Protein AF-Q98TM3-F1 (afdb_monomer_lite)

Radius of gyration: 17.78 Å; chains: 1; bounding box: 43×34×44 Å

Structure (mmCIF, N/CA/C/O backbone):
data_AF-Q98TM3-F1
#
_entry.id   AF-Q98TM3-F1
#
loop_
_atom_site.group_PDB
_atom_site.id
_atom_site.type_symbol
_atom_site.label_atom_id
_atom_site.label_alt_id
_atom_site.label_comp_id
_atom_site.label_asym_id
_atom_site.label_entity_id
_atom_site.label_seq_id
_atom_site.pdbx_PDB_ins_code
_atom_site.Cartn_x
_atom_site.Cartn_y
_atom_site.Cartn_z
_atom_site.occupancy
_atom_site.B_iso_or_equiv
_atom_site.auth_seq_id
_atom_site.auth_comp_id
_atom_site.auth_asym_id
_atom_site.auth_atom_id
_atom_site.pdbx_PDB_model_num
ATOM 1 N N . PRO A 1 1 ? 1.909 6.661 9.326 1.00 83.69 1 PRO A N 1
ATOM 2 C CA . PRO A 1 1 ? 2.161 5.531 8.390 1.00 83.69 1 PRO A CA 1
ATOM 3 C C . PRO A 1 1 ? 2.305 6.028 6.941 1.00 83.69 1 PRO A C 1
ATOM 5 O O . PRO A 1 1 ? 1.720 7.057 6.606 1.00 83.69 1 PRO A O 1
ATOM 8 N N . ALA A 1 2 ? 3.087 5.344 6.096 1.00 88.44 2 ALA A N 1
ATOM 9 C CA . ALA A 1 2 ? 3.141 5.655 4.662 1.00 88.44 2 ALA A CA 1
ATOM 10 C C . ALA A 1 2 ? 1.796 5.330 3.980 1.00 88.44 2 ALA A C 1
ATOM 12 O O . ALA A 1 2 ? 0.994 4.570 4.517 1.00 88.44 2 ALA A O 1
ATOM 13 N N . HIS A 1 3 ? 1.537 5.890 2.795 1.00 92.19 3 HIS A N 1
ATOM 14 C CA . HIS A 1 3 ? 0.357 5.499 2.016 1.00 92.19 3 HIS A CA 1
ATOM 15 C C . HIS A 1 3 ? 0.532 4.072 1.482 1.00 92.19 3 HIS A C 1
ATOM 17 O O . HIS A 1 3 ? 1.629 3.703 1.059 1.00 92.19 3 HIS A O 1
ATOM 23 N N . ALA A 1 4 ? -0.550 3.294 1.471 1.00 93.75 4 ALA A N 1
ATOM 24 C CA . ALA A 1 4 ? -0.560 1.920 0.983 1.00 93.75 4 ALA A CA 1
ATOM 25 C C . ALA A 1 4 ? -1.556 1.739 -0.160 1.00 93.75 4 ALA A C 1
ATOM 27 O O . ALA A 1 4 ? -2.615 2.364 -0.191 1.00 93.75 4 ALA A O 1
ATOM 28 N N . VAL A 1 5 ? -1.223 0.824 -1.069 1.00 95.06 5 VAL A N 1
ATOM 29 C CA . VAL A 1 5 ? -2.197 0.248 -1.995 1.00 95.06 5 VAL A CA 1
ATOM 30 C C . VAL A 1 5 ? -2.852 -0.930 -1.285 1.00 95.06 5 VAL A C 1
ATOM 32 O O . VAL A 1 5 ? -2.159 -1.861 -0.874 1.00 95.06 5 VAL A O 1
ATOM 35 N N . VAL A 1 6 ? -4.174 -0.892 -1.144 1.00 94.75 6 VAL A N 1
ATOM 36 C CA . VAL A 1 6 ? -4.960 -1.971 -0.537 1.00 94.75 6 VAL A CA 1
ATOM 37 C C . VAL A 1 6 ? -5.714 -2.740 -1.611 1.00 94.75 6 VAL A C 1
ATOM 39 O O . VAL A 1 6 ? -6.143 -2.187 -2.622 1.00 94.75 6 VAL A O 1
ATOM 42 N N . THR A 1 7 ? -5.858 -4.042 -1.406 1.00 95.25 7 THR A N 1
ATOM 43 C CA . THR A 1 7 ? -6.623 -4.906 -2.299 1.00 95.25 7 THR A CA 1
ATOM 44 C C . THR A 1 7 ? -7.210 -6.070 -1.520 1.00 95.25 7 THR A C 1
ATOM 46 O O . THR A 1 7 ? -6.816 -6.323 -0.381 1.00 95.25 7 THR A O 1
ATOM 49 N N . ARG A 1 8 ? -8.161 -6.776 -2.128 1.00 94.62 8 ARG A N 1
ATOM 50 C CA . ARG A 1 8 ? -8.778 -7.937 -1.498 1.00 94.62 8 ARG A CA 1
ATOM 51 C C . ARG A 1 8 ? -7.819 -9.141 -1.516 1.00 94.62 8 ARG A C 1
ATOM 53 O O . ARG A 1 8 ? -7.053 -9.277 -2.480 1.00 94.62 8 ARG A O 1
ATOM 60 N N . PRO A 1 9 ? -7.838 -10.016 -0.492 1.00 93.81 9 PRO A N 1
ATOM 61 C CA . PRO A 1 9 ? -6.892 -11.129 -0.380 1.00 93.81 9 PRO A CA 1
ATOM 62 C C . PRO A 1 9 ? -6.830 -12.022 -1.628 1.00 93.81 9 PRO A C 1
ATOM 64 O O . PRO A 1 9 ? -5.742 -12.405 -2.056 1.00 93.81 9 PRO A O 1
ATOM 67 N N . GLU A 1 10 ? -7.972 -12.282 -2.266 1.00 96.88 10 GLU A N 1
ATOM 68 C CA . GLU A 1 10 ? -8.114 -13.175 -3.419 1.00 96.88 10 GLU A CA 1
ATOM 69 C C . GLU A 1 10 ? -7.376 -12.705 -4.683 1.00 96.88 10 GLU A C 1
ATOM 71 O O . GLU A 1 10 ? -7.023 -13.520 -5.538 1.00 96.88 10 GLU A O 1
ATOM 76 N N . ILE A 1 11 ? -7.102 -11.403 -4.811 1.00 96.88 11 ILE A N 1
ATOM 77 C CA . ILE A 1 11 ? -6.372 -10.833 -5.955 1.00 96.88 11 ILE A CA 1
ATOM 78 C C . ILE A 1 11 ? -5.006 -10.257 -5.573 1.00 96.88 11 ILE A C 1
ATOM 80 O O . ILE A 1 11 ? -4.305 -9.742 -6.449 1.00 96.88 11 ILE A O 1
ATOM 84 N N . ARG A 1 12 ? -4.578 -10.391 -4.308 1.00 95.25 12 ARG A N 1
ATOM 85 C CA . ARG A 1 12 ? -3.318 -9.827 -3.793 1.00 95.25 12 ARG A CA 1
ATOM 86 C C . ARG A 1 12 ? -2.127 -10.159 -4.686 1.00 95.25 12 ARG A C 1
ATOM 88 O O . ARG A 1 12 ? -1.418 -9.256 -5.119 1.00 95.25 12 ARG A O 1
ATOM 95 N N . THR A 1 13 ? -1.927 -11.438 -5.001 1.00 96.31 13 THR A N 1
ATOM 96 C CA . THR A 1 13 ? -0.789 -11.893 -5.815 1.00 96.31 13 THR A CA 1
ATOM 97 C C . THR A 1 13 ? -0.788 -11.252 -7.201 1.00 96.31 13 THR A C 1
ATOM 99 O O . THR A 1 13 ? 0.260 -10.827 -7.679 1.00 96.31 13 THR A O 1
ATOM 102 N N . LYS A 1 14 ? -1.961 -11.117 -7.835 1.00 97.69 14 LYS A N 1
ATOM 103 C CA . LYS A 1 14 ? -2.082 -10.491 -9.160 1.00 97.69 14 LYS A CA 1
ATOM 104 C C . LYS A 1 14 ? -1.723 -9.007 -9.102 1.00 97.69 14 LYS A C 1
ATOM 106 O O . LYS A 1 14 ? -0.934 -8.544 -9.919 1.00 97.69 14 LYS A O 1
ATOM 111 N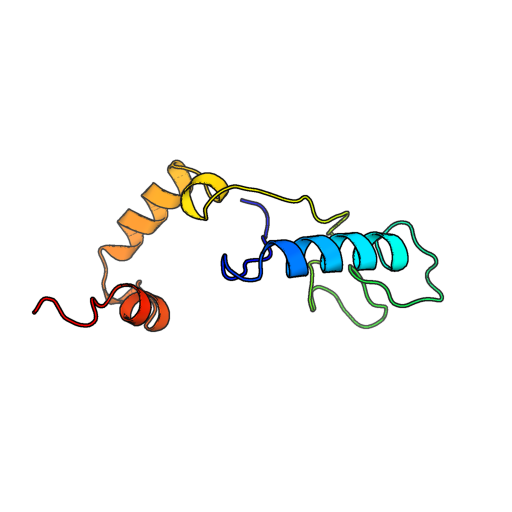 N . VAL A 1 15 ? -2.255 -8.286 -8.115 1.00 97.19 15 VAL A N 1
ATOM 112 C CA . VAL A 1 15 ? -2.002 -6.848 -7.930 1.00 97.19 15 VAL A CA 1
ATOM 113 C C . VAL A 1 15 ? -0.533 -6.578 -7.618 1.00 97.19 15 VAL A C 1
ATOM 115 O O . VAL A 1 15 ? 0.070 -5.704 -8.234 1.00 97.19 15 VAL A O 1
ATOM 118 N N . VAL A 1 16 ? 0.072 -7.349 -6.712 1.00 96.38 16 VAL A N 1
ATOM 119 C CA . VAL A 1 16 ? 1.493 -7.213 -6.361 1.00 96.38 16 VAL A CA 1
ATOM 120 C C . VAL A 1 16 ? 2.385 -7.447 -7.580 1.00 96.38 16 VAL A C 1
ATOM 122 O O . VAL A 1 16 ? 3.258 -6.626 -7.861 1.00 96.38 16 VAL A O 1
ATOM 125 N N . SER A 1 17 ? 2.164 -8.537 -8.321 1.00 97.31 17 SER A N 1
ATOM 126 C CA . SER A 1 17 ? 2.946 -8.850 -9.523 1.00 97.31 17 SER A CA 1
ATOM 127 C C . SER A 1 17 ? 2.792 -7.777 -10.598 1.00 97.31 17 SER A C 1
ATOM 129 O O . SER A 1 17 ? 3.786 -7.345 -11.180 1.00 97.31 17 SER A O 1
ATOM 131 N N . PHE A 1 18 ? 1.565 -7.295 -10.814 1.00 97.31 18 PHE A N 1
ATOM 132 C CA . PHE A 1 18 ? 1.287 -6.208 -11.746 1.00 97.31 18 PHE A CA 1
ATOM 133 C C . PHE A 1 18 ? 2.022 -4.922 -11.351 1.00 97.31 18 PHE A C 1
ATOM 135 O O . PHE A 1 18 ? 2.746 -4.358 -12.165 1.00 97.31 18 PHE A O 1
ATOM 142 N N . LEU A 1 19 ? 1.910 -4.482 -10.093 1.00 96.44 19 LEU A N 1
ATOM 143 C CA . LEU A 1 19 ? 2.561 -3.255 -9.622 1.00 96.44 19 LEU A CA 1
ATOM 144 C C . LEU A 1 19 ? 4.086 -3.346 -9.672 1.00 96.44 19 LEU A C 1
ATOM 146 O O . LEU A 1 19 ? 4.732 -2.368 -10.042 1.00 96.44 19 LEU A O 1
ATOM 150 N N . LYS A 1 20 ? 4.668 -4.508 -9.351 1.00 95.75 20 LYS A N 1
ATOM 151 C CA . LYS A 1 20 ? 6.110 -4.747 -9.508 1.00 95.75 20 LYS A CA 1
ATOM 152 C C . LYS A 1 20 ? 6.541 -4.575 -10.964 1.00 95.75 20 LYS A C 1
ATOM 154 O O . LYS A 1 20 ? 7.484 -3.837 -11.225 1.00 95.75 20 LYS A O 1
ATOM 159 N N . HIS A 1 21 ? 5.821 -5.198 -11.897 1.00 95.38 21 HIS A N 1
ATOM 160 C CA . HIS A 1 21 ? 6.120 -5.100 -13.325 1.00 95.38 21 HIS A CA 1
ATOM 161 C C . HIS A 1 21 ? 5.979 -3.663 -13.853 1.00 95.38 21 HIS A C 1
ATOM 163 O O . HIS A 1 21 ? 6.891 -3.144 -14.494 1.00 95.38 21 HIS A O 1
ATOM 169 N N . GLN A 1 22 ? 4.874 -2.987 -13.528 1.00 93.75 22 GLN A N 1
ATOM 170 C CA . GLN A 1 22 ? 4.635 -1.607 -13.957 1.00 93.75 22 GLN A CA 1
ATOM 171 C C . GLN A 1 22 ? 5.671 -0.641 -13.380 1.00 93.75 22 GLN A C 1
ATOM 173 O O . GLN A 1 22 ? 6.163 0.223 -14.098 1.00 93.75 22 GLN A O 1
ATOM 178 N N . GLN A 1 23 ? 6.059 -0.814 -12.116 1.00 93.00 23 GLN A N 1
ATOM 179 C CA . GLN A 1 23 ? 7.101 0.001 -11.503 1.00 93.00 23 GLN A CA 1
ATOM 180 C C . GLN A 1 23 ? 8.467 -0.185 -12.176 1.00 93.00 23 GLN A C 1
ATOM 182 O O . GLN A 1 23 ? 9.199 0.789 -12.320 1.00 93.00 23 GLN A O 1
ATOM 187 N N . THR A 1 24 ? 8.827 -1.397 -12.605 1.00 92.56 24 THR A N 1
ATOM 188 C CA . THR A 1 24 ? 10.071 -1.617 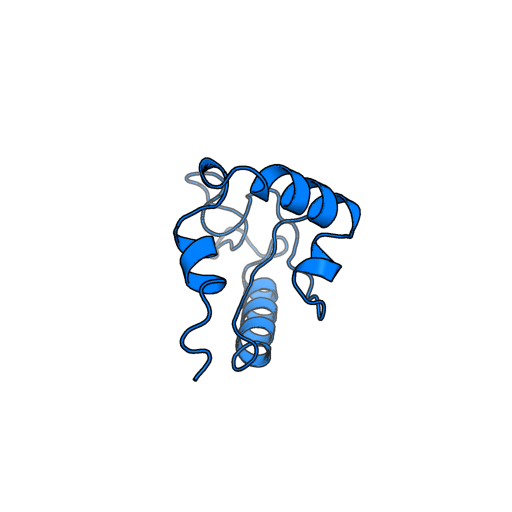-13.362 1.00 92.56 24 THR A CA 1
ATOM 189 C C . THR A 1 24 ? 10.065 -0.869 -14.698 1.00 92.56 24 THR A C 1
ATOM 191 O O . THR A 1 24 ? 11.100 -0.350 -15.107 1.00 92.56 24 THR A O 1
ATOM 194 N N . ASN A 1 25 ? 8.906 -0.775 -15.355 1.00 91.06 25 ASN A N 1
ATOM 195 C CA . ASN A 1 25 ? 8.775 -0.160 -16.679 1.00 91.06 25 ASN A CA 1
ATOM 196 C C . ASN A 1 25 ? 8.538 1.358 -16.658 1.00 91.06 25 ASN A C 1
ATOM 198 O O . ASN A 1 25 ? 8.891 2.026 -17.630 1.00 91.06 25 ASN A O 1
ATOM 202 N N . PHE A 1 26 ? 7.943 1.888 -15.582 1.00 91.00 26 PHE A N 1
ATOM 203 C CA . PHE A 1 26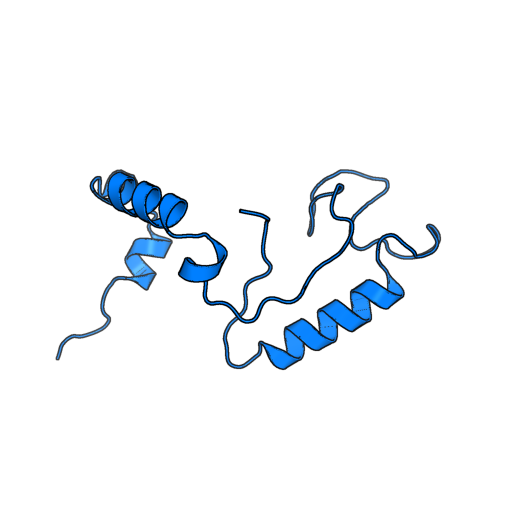 ? 7.432 3.268 -15.509 1.00 91.00 26 PHE A CA 1
ATOM 204 C C . PHE A 1 26 ? 7.736 3.987 -14.178 1.00 91.00 26 PHE A C 1
ATOM 206 O O . PHE A 1 26 ? 7.171 5.046 -13.892 1.00 91.00 26 PHE A O 1
ATOM 213 N N . GLY A 1 27 ? 8.553 3.392 -13.306 1.00 87.38 27 GLY A N 1
ATOM 214 C CA . GLY A 1 27 ? 8.918 3.961 -12.006 1.00 87.38 27 GLY A CA 1
ATOM 215 C C . GLY A 1 27 ? 9.901 5.133 -12.104 1.00 87.38 27 GLY A C 1
ATOM 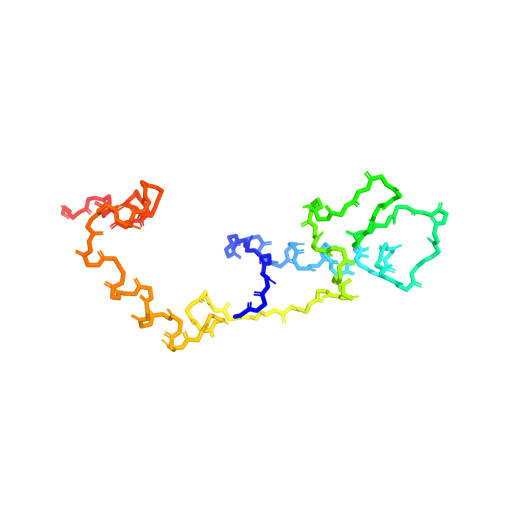216 O O . GLY A 1 27 ? 10.294 5.566 -13.179 1.00 87.38 27 GLY A O 1
ATOM 217 N N . SER A 1 28 ? 10.359 5.649 -10.962 1.00 83.44 28 SER A N 1
ATOM 218 C CA . SER A 1 28 ? 11.205 6.857 -10.924 1.00 83.44 28 SER A CA 1
ATOM 219 C C . SER A 1 28 ? 12.568 6.735 -11.622 1.00 83.44 28 SER A C 1
ATOM 221 O O . SER A 1 28 ? 13.232 7.747 -11.813 1.00 83.44 28 SER A O 1
ATOM 223 N N . SER A 1 29 ? 13.016 5.524 -11.963 1.00 78.56 29 SER A N 1
ATOM 224 C CA . SER A 1 29 ? 14.297 5.268 -12.635 1.00 78.56 29 SER A CA 1
ATOM 225 C C . SER A 1 29 ? 14.192 5.178 -14.162 1.00 78.56 29 SER A C 1
ATOM 227 O O . SER A 1 29 ? 15.183 4.853 -14.812 1.00 78.56 29 SER A O 1
ATOM 229 N N . THR A 1 30 ? 13.010 5.397 -14.745 1.00 79.31 30 THR A N 1
ATOM 230 C CA . THR A 1 30 ? 12.773 5.234 -16.188 1.00 79.31 30 THR A CA 1
ATOM 231 C C . THR A 1 30 ? 12.793 6.572 -16.927 1.00 79.31 30 THR A C 1
ATOM 233 O O . THR A 1 30 ? 12.563 7.620 -16.330 1.00 79.31 30 THR A O 1
ATOM 236 N N . SER A 1 31 ? 13.075 6.541 -18.235 1.00 74.44 31 SER A N 1
ATOM 237 C CA . SER A 1 31 ? 13.151 7.734 -19.094 1.00 74.44 31 SER A CA 1
ATOM 238 C C . SER A 1 31 ? 11.861 8.561 -19.069 1.00 74.44 31 SER A C 1
ATOM 240 O O . SER A 1 31 ? 10.772 7.989 -19.106 1.00 74.44 31 SER A O 1
ATOM 242 N N . ALA A 1 32 ? 11.986 9.891 -19.100 1.00 71.94 32 ALA A N 1
ATOM 243 C CA . ALA A 1 32 ? 10.848 10.816 -19.115 1.00 71.94 32 ALA A CA 1
ATOM 244 C C . ALA A 1 32 ? 9.989 10.737 -20.390 1.00 71.94 32 ALA A C 1
ATOM 246 O O . ALA A 1 32 ? 8.814 11.074 -20.342 1.00 71.94 32 ALA A O 1
ATOM 247 N N . ASP A 1 33 ? 10.530 10.196 -21.485 1.00 75.75 33 ASP A N 1
ATOM 248 C CA . ASP A 1 33 ? 9.826 10.049 -22.771 1.00 75.75 33 ASP A CA 1
ATOM 249 C C . ASP A 1 33 ? 8.735 8.955 -22.766 1.00 75.75 33 ASP A C 1
ATOM 251 O O . ASP A 1 33 ? 8.105 8.670 -23.785 1.00 75.75 33 ASP A O 1
ATOM 255 N N . LYS A 1 34 ? 8.530 8.286 -21.626 1.00 79.19 34 LYS A N 1
ATOM 256 C CA . LYS A 1 34 ? 7.498 7.266 -21.406 1.00 79.19 34 LYS A CA 1
ATOM 257 C C . LYS A 1 34 ? 6.568 7.706 -20.282 1.00 79.19 34 LYS A C 1
ATOM 259 O O . LYS A 1 34 ? 6.882 8.599 -19.503 1.00 79.19 34 LYS A O 1
ATOM 264 N N . PHE A 1 35 ? 5.430 7.022 -20.163 1.00 86.38 35 PHE A N 1
ATOM 265 C CA . PHE A 1 35 ? 4.521 7.197 -19.032 1.00 86.38 35 PHE A CA 1
ATOM 266 C C . PHE A 1 35 ? 5.270 7.124 -17.688 1.00 86.38 35 PHE A C 1
ATOM 268 O O . PHE A 1 35 ? 6.021 6.180 -17.445 1.00 86.38 35 PHE A O 1
ATOM 275 N N . GLN A 1 36 ? 5.031 8.103 -16.812 1.00 86.81 36 GLN A N 1
ATOM 276 C CA . GLN A 1 36 ? 5.606 8.165 -15.471 1.00 86.81 36 GLN A CA 1
ATOM 277 C C . GLN A 1 36 ? 4.560 7.762 -14.426 1.00 86.81 36 GLN A C 1
ATOM 279 O O . GLN A 1 36 ? 3.514 8.387 -14.283 1.00 86.81 36 GLN A O 1
ATOM 284 N N . MET A 1 37 ? 4.847 6.716 -13.653 1.00 87.94 37 MET A N 1
ATOM 285 C CA . MET A 1 37 ? 3.909 6.173 -12.666 1.00 87.94 37 MET A CA 1
ATOM 286 C C . MET A 1 37 ? 3.757 7.067 -11.425 1.00 87.94 37 MET A C 1
ATOM 288 O O . MET A 1 37 ? 2.677 7.128 -10.841 1.00 87.94 37 MET A O 1
ATOM 292 N N . PHE A 1 38 ? 4.826 7.755 -11.010 1.00 88.38 38 PHE A N 1
ATOM 293 C CA . PHE A 1 38 ? 4.866 8.574 -9.787 1.00 88.38 38 PHE A CA 1
ATOM 294 C C . PHE A 1 38 ? 4.961 10.078 -10.063 1.00 88.38 38 PHE A C 1
ATOM 296 O O . PHE A 1 38 ? 5.319 10.838 -9.174 1.00 88.38 38 PHE A O 1
ATOM 303 N N . GLY A 1 39 ? 4.671 10.530 -11.279 1.00 77.62 39 GLY A N 1
ATOM 304 C CA . GLY A 1 39 ? 4.779 11.938 -11.647 1.00 77.62 39 GLY A CA 1
ATOM 305 C C . GLY A 1 39 ? 4.057 12.222 -12.952 1.00 77.62 39 GLY A C 1
ATOM 306 O O . GLY A 1 39 ? 3.796 11.310 -13.726 1.00 77.62 39 GLY A O 1
ATOM 307 N N . THR A 1 40 ? 3.697 13.480 -13.179 1.00 68.50 40 THR A N 1
ATOM 308 C CA . THR A 1 40 ? 3.208 13.946 -14.480 1.00 68.50 40 THR A CA 1
ATOM 309 C C . THR A 1 40 ? 3.729 15.355 -14.728 1.00 68.50 40 THR A C 1
ATOM 311 O O . THR A 1 40 ? 4.018 16.077 -13.774 1.00 68.50 40 THR A O 1
ATOM 314 N N . GLU A 1 41 ? 3.801 15.764 -15.993 1.00 63.94 41 GLU A N 1
ATOM 315 C CA . GLU A 1 41 ? 4.129 17.145 -16.374 1.00 63.94 41 GLU A CA 1
ATOM 316 C C . GLU A 1 41 ? 3.022 18.146 -15.984 1.00 63.94 41 GLU A C 1
ATOM 318 O O . GLU A 1 41 ? 3.282 19.338 -15.853 1.00 63.94 41 GLU A O 1
ATOM 323 N N . TYR A 1 42 ? 1.792 17.665 -15.752 1.00 60.47 42 TYR A N 1
ATOM 324 C CA . TYR A 1 42 ? 0.584 18.494 -15.643 1.00 60.47 42 TYR A CA 1
ATOM 325 C C . TYR A 1 42 ? 0.004 18.618 -14.225 1.00 60.47 42 TYR A C 1
ATOM 327 O O . TYR A 1 42 ? -1.074 19.184 -14.051 1.00 60.47 42 TYR A O 1
ATOM 335 N N . GLY A 1 43 ? 0.686 18.109 -13.197 1.00 58.12 43 GLY A N 1
ATOM 336 C CA . GLY A 1 43 ? 0.200 18.197 -11.819 1.00 58.12 43 GLY A CA 1
ATOM 337 C C . GLY A 1 43 ? 0.758 17.128 -10.885 1.00 58.12 43 GLY A C 1
ATOM 338 O O . GLY A 1 43 ? 1.375 16.145 -11.304 1.00 58.12 43 GLY A O 1
ATOM 339 N N . SER A 1 44 ? 0.545 17.335 -9.584 1.00 67.25 44 SER A N 1
ATOM 340 C CA . SER A 1 44 ? 1.025 16.448 -8.519 1.00 67.25 44 SER A CA 1
ATOM 341 C C . SER A 1 44 ? -0.118 15.642 -7.897 1.00 67.25 44 SER A C 1
ATOM 343 O O . SER A 1 44 ? -1.235 16.132 -7.782 1.00 67.25 44 SER A O 1
ATOM 345 N N . ASN A 1 45 ? 0.184 14.422 -7.439 1.00 66.06 45 ASN A N 1
ATOM 346 C CA . ASN A 1 45 ? -0.703 13.584 -6.617 1.00 66.06 45 ASN A CA 1
ATOM 347 C C . ASN A 1 45 ? -1.983 13.072 -7.307 1.00 66.06 45 ASN A C 1
ATOM 349 O O . ASN A 1 45 ? -3.071 13.196 -6.754 1.00 66.06 45 ASN A O 1
ATOM 353 N N . HIS A 1 46 ? -1.858 12.457 -8.487 1.00 83.00 46 HIS A N 1
ATOM 354 C CA . HIS A 1 46 ? -2.968 11.707 -9.090 1.00 83.00 46 HIS A CA 1
ATOM 355 C C . HIS A 1 46 ? -3.091 10.321 -8.431 1.00 83.00 46 HIS A C 1
ATOM 357 O O . HIS A 1 46 ? -3.578 10.191 -7.313 1.00 83.00 46 HIS A O 1
ATOM 363 N N . LEU A 1 47 ? -2.599 9.271 -9.095 1.00 87.56 47 LEU A N 1
ATOM 364 C CA . LEU A 1 47 ? -2.683 7.893 -8.595 1.00 87.56 47 LEU A CA 1
ATOM 365 C C . LEU A 1 47 ? -1.747 7.640 -7.408 1.00 87.56 47 LEU A C 1
ATOM 367 O O . LEU A 1 47 ? -2.083 6.910 -6.479 1.00 87.56 47 LEU A O 1
ATOM 371 N N . PHE A 1 48 ? -0.569 8.258 -7.439 1.00 89.38 48 PHE A N 1
ATOM 372 C CA . PHE A 1 48 ? 0.433 8.183 -6.385 1.00 89.38 48 PHE A CA 1
ATOM 373 C C . PHE A 1 48 ? 0.915 9.588 -6.043 1.00 89.38 48 PHE A C 1
ATOM 375 O O . PHE A 1 48 ? 0.860 10.500 -6.872 1.00 89.38 48 PHE A O 1
ATOM 382 N N . LYS A 1 49 ? 1.422 9.756 -4.817 1.00 87.19 49 LYS A N 1
ATOM 383 C CA . LYS A 1 49 ? 2.108 10.991 -4.433 1.00 87.19 49 LYS A CA 1
ATOM 384 C C . LYS A 1 49 ? 3.282 11.240 -5.377 1.00 87.19 49 LYS A C 1
ATOM 386 O O . LYS A 1 49 ? 4.033 10.310 -5.665 1.00 87.19 49 LYS A O 1
ATOM 391 N N . SER A 1 50 ? 3.475 12.488 -5.803 1.00 82.00 50 SER A N 1
ATOM 392 C CA . SER A 1 50 ? 4.579 12.837 -6.713 1.00 82.00 50 SER A CA 1
ATOM 393 C C . SER A 1 50 ? 5.966 12.622 -6.092 1.00 82.00 50 SER A C 1
ATOM 395 O O . SER A 1 50 ? 6.966 12.455 -6.784 1.00 82.00 50 SER A O 1
ATOM 397 N N . SER A 1 51 ? 6.035 12.605 -4.758 1.00 85.88 51 SER A N 1
ATOM 398 C CA . SER A 1 51 ? 7.250 12.320 -3.996 1.00 85.88 51 SER A CA 1
ATOM 399 C C . SER A 1 51 ? 7.548 10.825 -3.826 1.00 85.88 51 SER A C 1
ATOM 401 O O . SER A 1 51 ? 8.599 10.482 -3.278 1.00 85.88 51 SER A O 1
ATOM 403 N N . THR A 1 52 ? 6.668 9.927 -4.285 1.00 90.19 52 THR A N 1
ATOM 404 C CA . THR A 1 52 ? 6.884 8.478 -4.195 1.00 90.19 52 THR A CA 1
ATOM 405 C C . THR A 1 52 ? 8.108 8.071 -5.015 1.00 90.19 52 THR A C 1
ATOM 407 O O . THR A 1 52 ? 8.212 8.377 -6.198 1.00 90.19 52 THR A O 1
ATOM 410 N N . LYS A 1 53 ? 9.043 7.356 -4.377 1.00 89.50 53 LYS A N 1
ATOM 411 C CA . LYS A 1 53 ? 10.249 6.815 -5.030 1.00 89.50 53 LYS A CA 1
ATOM 412 C C . LYS A 1 53 ? 10.058 5.387 -5.523 1.00 89.50 53 LYS A C 1
ATOM 414 O O . LYS A 1 53 ? 10.575 5.014 -6.571 1.00 89.50 53 LYS A O 1
ATOM 419 N N . CYS A 1 54 ? 9.332 4.590 -4.748 1.00 92.00 54 CYS A N 1
ATOM 420 C CA . CYS A 1 54 ? 8.955 3.235 -5.101 1.00 92.00 54 CYS A CA 1
ATOM 421 C C . CYS A 1 54 ? 7.802 2.739 -4.218 1.00 92.00 54 CYS A C 1
ATOM 423 O O . CYS A 1 54 ? 7.505 3.293 -3.159 1.00 92.00 54 CYS A O 1
ATOM 425 N N . LEU A 1 55 ? 7.181 1.655 -4.660 1.00 94.31 55 LEU A N 1
ATOM 426 C CA . LEU A 1 55 ? 6.259 0.807 -3.935 1.00 94.31 55 LEU A CA 1
ATOM 427 C C . LEU A 1 55 ? 7.038 -0.373 -3.361 1.00 94.31 55 LEU A C 1
ATOM 429 O O . LEU A 1 55 ? 7.746 -1.081 -4.085 1.00 94.31 55 LEU A O 1
ATOM 433 N N . LYS A 1 56 ? 6.864 -0.596 -2.059 1.00 94.38 56 LYS A N 1
ATOM 434 C CA . LYS A 1 56 ? 7.389 -1.751 -1.335 1.00 94.38 56 LYS A CA 1
ATOM 435 C C . LYS A 1 56 ? 6.228 -2.670 -0.979 1.00 94.38 56 LYS A C 1
ATOM 437 O O . LYS A 1 56 ? 5.240 -2.223 -0.403 1.00 94.38 56 LYS A O 1
ATOM 442 N N . GLU A 1 57 ? 6.345 -3.948 -1.326 1.00 93.75 57 GLU A N 1
ATOM 443 C CA . GLU A 1 57 ? 5.344 -4.941 -0.938 1.00 93.75 57 GLU A CA 1
ATOM 444 C C . GLU A 1 57 ? 5.318 -5.101 0.588 1.00 93.75 57 GLU A C 1
ATOM 446 O O . GLU A 1 57 ? 6.363 -5.227 1.227 1.00 93.75 57 GLU A O 1
ATOM 451 N N . THR A 1 58 ? 4.110 -5.135 1.151 1.00 88.75 58 THR A N 1
ATOM 452 C CA . THR A 1 58 ? 3.854 -5.528 2.537 1.00 88.75 58 THR A CA 1
ATOM 453 C C . THR A 1 58 ? 2.938 -6.752 2.563 1.00 88.75 58 THR A C 1
ATOM 455 O O . THR A 1 58 ? 2.024 -6.887 1.744 1.00 88.75 58 THR A O 1
ATOM 458 N N . GLY A 1 59 ? 3.221 -7.691 3.463 1.00 81.69 59 GLY A N 1
ATOM 459 C CA . GLY A 1 59 ? 2.382 -8.865 3.739 1.00 81.69 59 GLY A CA 1
ATOM 460 C C . GLY A 1 59 ? 1.487 -8.689 4.965 1.00 81.69 59 GLY A C 1
ATOM 461 O O . GLY A 1 59 ? 0.887 -9.657 5.410 1.00 81.69 59 GLY A O 1
ATOM 462 N N . GLN A 1 60 ? 1.454 -7.485 5.531 1.00 86.56 60 GLN A N 1
ATOM 463 C CA . GLN A 1 60 ? 0.791 -7.192 6.797 1.00 86.56 60 GLN A CA 1
ATOM 464 C C . GLN A 1 60 ? -0.686 -6.849 6.580 1.00 86.56 60 GLN A C 1
ATOM 466 O O . GLN A 1 60 ? -1.048 -6.273 5.551 1.00 86.56 60 GLN A O 1
ATOM 471 N N . ASP A 1 61 ? -1.526 -7.173 7.563 1.00 91.00 61 ASP A N 1
ATOM 472 C CA . ASP A 1 61 ? -2.878 -6.623 7.647 1.00 91.00 61 ASP A CA 1
ATOM 473 C C . ASP A 1 61 ? -2.854 -5.107 7.924 1.00 91.00 61 ASP A C 1
ATOM 475 O O . ASP A 1 61 ? -1.809 -4.509 8.206 1.00 91.00 61 ASP A O 1
ATOM 479 N N . TYR A 1 62 ? -4.023 -4.468 7.818 1.00 92.62 62 TYR A N 1
ATOM 480 C CA . TYR A 1 62 ? -4.125 -3.016 7.940 1.00 92.62 62 TYR A CA 1
ATOM 481 C C . TYR A 1 62 ? -3.746 -2.507 9.341 1.00 92.62 62 TYR A C 1
ATOM 483 O O . TYR A 1 62 ? -3.142 -1.442 9.443 1.00 92.62 62 TYR A O 1
ATOM 491 N N . ALA A 1 63 ? -4.055 -3.250 10.409 1.00 93.06 63 ALA A N 1
ATOM 492 C CA . ALA A 1 63 ? -3.781 -2.823 11.779 1.00 93.06 63 ALA A CA 1
ATOM 493 C C . ALA A 1 63 ? -2.277 -2.883 12.074 1.00 93.06 63 ALA A C 1
ATOM 495 O O . ALA A 1 63 ? -1.703 -1.918 12.575 1.00 93.06 63 ALA A O 1
ATOM 496 N N . THR A 1 64 ? -1.625 -3.972 11.666 1.00 94.00 64 THR A N 1
ATOM 497 C CA . THR A 1 64 ? -0.175 -4.153 11.770 1.00 94.00 64 THR A CA 1
ATOM 498 C C . THR A 1 64 ? 0.571 -3.111 10.932 1.00 94.00 64 THR A C 1
ATOM 500 O O . THR A 1 64 ? 1.541 -2.522 11.405 1.00 94.00 64 THR A O 1
ATOM 503 N N . PHE A 1 65 ? 0.093 -2.818 9.715 1.00 94.75 65 PHE A N 1
ATOM 504 C CA . PHE A 1 65 ? 0.696 -1.804 8.844 1.00 94.75 65 PHE A CA 1
ATOM 505 C C . PHE A 1 65 ? 0.599 -0.381 9.418 1.00 94.75 65 PHE A C 1
ATOM 507 O O . PHE A 1 65 ? 1.530 0.416 9.278 1.00 94.75 65 PHE A O 1
ATOM 514 N N . LEU A 1 66 ? -0.540 -0.037 10.025 1.00 94.50 66 LEU A N 1
ATOM 515 C CA . LEU A 1 66 ? -0.764 1.286 10.607 1.00 94.50 66 LEU A CA 1
ATOM 516 C C . LEU A 1 66 ? -0.077 1.451 11.970 1.00 94.50 66 LEU A C 1
ATOM 518 O O . LEU A 1 66 ? 0.325 2.566 12.304 1.00 94.50 66 LEU A O 1
ATOM 522 N N . GLY A 1 67 ? 0.106 0.354 12.705 1.00 95.44 67 GLY A N 1
ATOM 523 C CA . GLY A 1 67 ? 0.739 0.325 14.018 1.00 95.44 67 GLY A CA 1
ATOM 524 C C . GLY A 1 67 ? -0.238 0.579 15.168 1.00 95.44 67 GLY A C 1
ATOM 525 O O . GLY A 1 67 ? -1.289 1.203 15.007 1.00 95.44 67 GLY A O 1
ATOM 526 N N . GLU A 1 68 ? 0.139 0.094 16.352 1.00 95.69 68 GLU A N 1
ATOM 527 C CA . GLU A 1 68 ? -0.694 0.102 17.561 1.00 95.69 68 GLU A CA 1
ATOM 528 C C . GLU A 1 68 ? -1.127 1.513 17.981 1.00 95.69 68 GLU A C 1
ATOM 530 O O . GLU A 1 68 ? -2.309 1.746 18.222 1.00 95.69 68 GLU A O 1
ATOM 535 N N . GLU A 1 69 ? -0.202 2.477 17.986 1.00 95.31 69 GLU A N 1
ATOM 536 C CA . GLU A 1 69 ? -0.485 3.864 18.377 1.00 95.31 69 GLU A CA 1
ATOM 537 C C . GLU A 1 69 ? -1.546 4.508 17.473 1.00 95.31 69 GLU A C 1
ATOM 539 O O . GLU A 1 69 ? -2.498 5.125 17.953 1.00 95.31 69 GLU A O 1
ATOM 544 N N . TYR A 1 70 ? -1.436 4.306 16.156 1.00 94.75 70 TYR A N 1
ATOM 545 C CA . TYR A 1 70 ? -2.418 4.823 15.205 1.00 94.75 70 TYR A CA 1
ATOM 546 C C . TYR A 1 70 ? -3.793 4.193 15.441 1.00 94.75 70 TYR A C 1
ATOM 548 O O . TYR A 1 70 ? -4.809 4.888 15.465 1.00 94.75 70 TYR A O 1
ATOM 556 N N . MET A 1 71 ? -3.827 2.876 15.651 1.00 94.81 71 MET A N 1
ATOM 557 C CA . MET A 1 71 ? -5.063 2.146 15.914 1.00 94.81 71 MET A CA 1
ATOM 558 C C . MET A 1 71 ? -5.730 2.582 17.224 1.00 94.81 71 MET A C 1
ATOM 560 O O . MET A 1 71 ? -6.955 2.716 17.255 1.00 94.81 71 MET A O 1
ATOM 564 N N . ALA A 1 72 ? -4.952 2.873 18.269 1.00 94.50 72 ALA A N 1
ATOM 565 C CA . ALA A 1 72 ? -5.459 3.388 19.539 1.00 94.50 72 ALA A CA 1
ATOM 566 C C . ALA A 1 72 ? -6.125 4.765 19.377 1.00 94.50 72 ALA A C 1
ATOM 568 O O . ALA A 1 72 ? -7.240 4.969 19.864 1.00 94.50 72 ALA A O 1
ATOM 569 N N . VAL A 1 73 ? -5.498 5.682 18.630 1.00 93.50 73 VAL A N 1
ATOM 570 C CA . VAL A 1 73 ? -6.083 7.000 18.321 1.00 93.50 73 VAL A CA 1
ATOM 571 C C . VAL A 1 73 ? -7.354 6.858 17.482 1.00 93.50 73 VAL A C 1
ATOM 573 O O . VAL A 1 73 ? -8.353 7.516 17.755 1.00 93.50 73 VAL A O 1
ATOM 576 N N . MET A 1 74 ? -7.370 5.977 16.479 1.00 90.81 74 MET A N 1
ATOM 577 C CA . MET A 1 74 ? -8.587 5.754 15.689 1.00 90.81 74 MET A CA 1
ATOM 578 C C . MET A 1 74 ? -9.723 5.171 16.537 1.00 90.81 74 MET A C 1
ATOM 580 O O . MET A 1 74 ? -10.875 5.559 16.366 1.00 90.81 74 MET A O 1
ATOM 584 N N . SER A 1 75 ? -9.416 4.267 17.471 1.00 89.62 75 SER A N 1
ATOM 585 C CA . SER A 1 75 ? -10.401 3.719 18.410 1.00 89.62 75 SER A CA 1
ATOM 586 C C . SER A 1 75 ? -11.015 4.808 19.296 1.00 89.62 75 SER A C 1
ATOM 588 O O . SER A 1 75 ? -12.235 4.878 19.424 1.00 89.62 75 SER A O 1
ATOM 590 N N . SER A 1 76 ? -10.193 5.713 19.844 1.00 90.12 76 SER A N 1
ATOM 591 C CA . SER A 1 76 ? -10.699 6.796 20.694 1.00 90.12 76 SER A CA 1
ATOM 592 C C . SER A 1 76 ? -11.584 7.774 19.921 1.00 90.12 76 SER A C 1
ATOM 594 O O . SER A 1 76 ? -12.637 8.161 20.430 1.00 90.12 76 SER A O 1
ATOM 596 N N . LEU A 1 77 ? -11.229 8.104 18.673 1.00 89.00 77 LEU A N 1
ATOM 597 C CA . LEU A 1 77 ? -12.046 8.965 17.815 1.00 89.00 77 LEU A CA 1
ATOM 598 C C . LEU A 1 77 ? -13.419 8.352 17.530 1.00 89.00 77 LEU A C 1
ATOM 600 O O . LEU A 1 77 ? -14.418 9.064 17.632 1.00 89.00 77 LEU A O 1
ATOM 604 N N . ARG A 1 78 ? -13.488 7.046 17.240 1.00 86.62 78 ARG A N 1
ATOM 605 C CA . ARG A 1 78 ? -14.731 6.311 16.918 1.00 86.62 78 ARG A CA 1
ATOM 606 C C . ARG A 1 78 ? -15.744 6.233 18.059 1.00 86.62 78 ARG A C 1
ATOM 608 O O . ARG A 1 78 ? -16.891 5.863 17.825 1.00 86.62 78 ARG A O 1
ATOM 615 N N . THR A 1 79 ? -15.355 6.598 19.281 1.00 83.00 79 THR A N 1
ATOM 616 C CA . THR A 1 79 ? -16.282 6.709 20.421 1.00 83.00 79 THR A CA 1
ATOM 617 C C . THR A 1 79 ? -17.448 7.654 20.106 1.00 83.00 79 THR A C 1
ATOM 619 O O . THR A 1 79 ? -18.569 7.445 20.567 1.00 83.00 79 THR A O 1
ATOM 622 N N . CYS A 1 80 ? -17.211 8.671 19.273 1.00 81.38 80 CYS A N 1
ATOM 623 C CA . CYS A 1 80 ? -18.261 9.523 18.734 1.00 81.38 80 CYS A CA 1
ATOM 624 C C . CYS A 1 80 ? -18.833 8.889 17.460 1.00 81.38 80 CYS A C 1
ATOM 6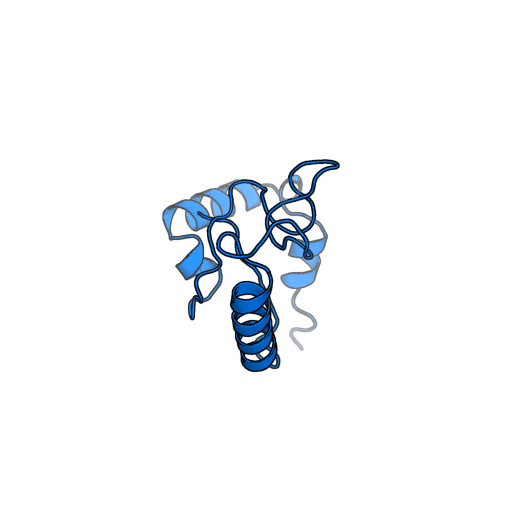26 O O . CYS A 1 80 ? -18.145 8.796 16.453 1.00 81.38 80 CYS A O 1
ATOM 628 N N . LYS A 1 81 ? -20.113 8.501 17.444 1.00 72.94 81 LYS A N 1
ATOM 629 C CA . LYS A 1 81 ? -20.730 7.893 16.246 1.00 72.94 81 LYS A CA 1
ATOM 630 C C . LYS A 1 81 ? -20.616 8.784 14.996 1.00 72.94 81 LYS A C 1
ATOM 632 O O . LYS A 1 81 ? -20.447 8.280 13.894 1.00 72.94 81 LYS A O 1
ATOM 637 N N . GLU A 1 82 ? -20.641 10.100 15.192 1.00 81.50 82 GLU A N 1
ATOM 638 C CA . GLU A 1 82 ? -20.485 11.126 14.150 1.00 81.50 82 GLU A CA 1
ATOM 639 C C . GLU A 1 82 ? -19.085 11.161 13.516 1.00 81.50 82 GLU A C 1
ATOM 641 O O . GLU A 1 82 ? -18.926 11.672 12.412 1.00 81.50 82 GLU A O 1
ATOM 646 N N . SER A 1 83 ? -18.062 10.621 14.187 1.00 83.25 83 SER A N 1
ATOM 647 C CA . SER A 1 83 ? -16.697 10.546 13.649 1.00 83.25 83 SER A CA 1
ATOM 648 C C . SER A 1 83 ? -16.455 9.281 12.819 1.00 83.25 83 SER A C 1
ATOM 650 O O . SER A 1 83 ? -15.432 9.177 12.140 1.00 83.25 83 SER A O 1
ATOM 652 N N . THR A 1 84 ? -17.381 8.317 12.867 1.00 87.00 84 THR A N 1
ATOM 653 C CA . THR A 1 84 ? -17.291 7.068 12.108 1.00 87.00 84 THR A CA 1
ATOM 654 C C . THR A 1 84 ? -17.997 7.247 10.773 1.00 87.00 84 THR A C 1
ATOM 656 O O . THR A 1 84 ? -19.210 7.454 10.728 1.00 87.00 84 THR A O 1
ATOM 659 N N . SER A 1 85 ? -17.251 7.140 9.674 1.00 89.94 85 SER A N 1
ATOM 660 C CA . SER A 1 85 ? -17.819 7.289 8.328 1.00 89.94 85 SER A CA 1
ATOM 661 C C . SER A 1 85 ? -18.885 6.229 8.025 1.00 89.94 85 SER A C 1
ATOM 663 O O . SER A 1 85 ? -18.775 5.088 8.474 1.00 89.94 85 SER A O 1
ATOM 665 N N . ASP A 1 86 ? -19.874 6.563 7.198 1.00 90.00 86 ASP A N 1
ATOM 666 C CA . ASP A 1 86 ? -20.938 5.624 6.810 1.00 90.00 86 ASP A CA 1
ATOM 667 C C . ASP A 1 86 ? -20.391 4.335 6.179 1.00 90.00 86 ASP A C 1
ATOM 669 O O . ASP A 1 86 ? -20.897 3.243 6.435 1.00 90.00 86 ASP A O 1
ATOM 673 N N . LEU A 1 87 ? -19.314 4.439 5.391 1.00 90.06 87 LEU A N 1
ATOM 674 C CA . LEU A 1 87 ? -18.652 3.275 4.797 1.00 90.06 87 LEU A CA 1
ATOM 675 C C . LEU A 1 87 ? -18.115 2.327 5.875 1.00 90.06 87 LEU A C 1
ATOM 677 O O . LEU A 1 87 ? -18.287 1.115 5.783 1.00 90.06 87 LEU A O 1
ATOM 681 N N . GLU A 1 88 ? -17.479 2.876 6.905 1.00 89.69 88 GLU A N 1
ATOM 682 C CA . GLU A 1 88 ? -16.972 2.091 8.024 1.00 89.69 88 GLU A CA 1
ATOM 683 C C . GLU A 1 88 ? -18.107 1.458 8.834 1.00 89.69 88 GLU A C 1
ATOM 685 O O . GLU A 1 88 ? -18.013 0.287 9.207 1.00 89.69 88 GLU A O 1
ATOM 690 N N . GLN A 1 89 ? -19.209 2.185 9.041 1.00 86.81 89 GLN A N 1
ATOM 691 C CA . GLN A 1 89 ? -20.405 1.631 9.673 1.00 86.81 89 GLN A CA 1
ATOM 692 C C . GLN A 1 89 ? -20.940 0.439 8.872 1.00 86.81 89 GLN A C 1
ATOM 694 O O . GLN A 1 89 ? -21.196 -0.604 9.455 1.00 86.81 89 GLN A O 1
ATOM 699 N N . LEU A 1 90 ? -21.033 0.530 7.542 1.00 88.88 90 LEU A N 1
ATOM 700 C CA . LEU A 1 90 ? -21.484 -0.582 6.694 1.00 88.88 90 LEU A CA 1
ATOM 701 C C . LEU A 1 90 ? -20.531 -1.784 6.713 1.00 88.88 90 LEU A C 1
ATOM 703 O O . LEU A 1 90 ? -20.981 -2.924 6.653 1.00 88.88 90 LEU A O 1
ATOM 707 N N . CYS A 1 91 ? -19.222 -1.548 6.805 1.00 86.44 91 CYS A N 1
ATOM 708 C CA . CYS A 1 91 ? -18.228 -2.618 6.895 1.00 86.44 91 CYS A CA 1
ATOM 709 C C . CYS A 1 91 ? -18.166 -3.289 8.276 1.00 86.44 91 CYS A C 1
ATOM 711 O O . CYS A 1 91 ? -17.622 -4.386 8.386 1.00 86.44 91 CYS A O 1
ATOM 713 N N . THR A 1 92 ? -18.690 -2.639 9.318 1.00 80.75 92 THR A N 1
ATOM 714 C CA . THR A 1 92 ? -18.722 -3.153 10.699 1.00 80.75 92 THR A CA 1
ATOM 715 C C . THR A 1 92 ? -20.116 -3.602 11.133 1.00 80.75 92 THR A C 1
ATOM 717 O O . THR A 1 92 ? -20.246 -4.344 12.108 1.00 80.75 92 THR A O 1
ATOM 720 N N . TYR A 1 93 ? -21.158 -3.204 10.398 1.00 68.88 93 TYR A N 1
ATOM 721 C CA . TYR A 1 93 ? -22.509 -3.717 10.558 1.00 68.88 93 TYR A CA 1
ATOM 722 C C . TYR A 1 93 ? -22.501 -5.207 10.238 1.00 68.88 93 TYR A C 1
ATOM 724 O O . TYR A 1 93 ? -22.391 -5.624 9.085 1.00 68.88 93 TYR A O 1
ATOM 732 N N . ASN A 1 94 ? -22.609 -6.014 11.289 1.00 59.91 94 ASN A N 1
ATOM 733 C CA . ASN A 1 94 ? -22.788 -7.449 11.170 1.00 59.91 94 ASN A CA 1
ATOM 734 C C . ASN A 1 94 ? -24.043 -7.714 10.327 1.00 59.91 94 ASN A C 1
ATOM 736 O O . ASN A 1 94 ? -25.169 -7.529 10.793 1.00 59.91 94 ASN A O 1
ATOM 740 N N . LEU A 1 95 ? -23.852 -8.144 9.080 1.00 58.00 95 LEU A N 1
ATOM 741 C CA . LEU A 1 95 ? -24.901 -8.787 8.302 1.00 58.00 95 LEU A CA 1
ATOM 742 C C . LEU A 1 95 ? -25.209 -10.118 9.002 1.00 58.00 95 LEU A C 1
ATOM 744 O O . LEU A 1 95 ? -24.485 -11.091 8.836 1.00 58.00 95 LEU A O 1
ATOM 748 N N . CYS A 1 96 ? -26.268 -10.104 9.813 1.00 53.22 96 CYS A N 1
ATOM 749 C CA . CYS A 1 96 ? -26.914 -11.254 10.448 1.00 53.22 96 CYS A CA 1
ATOM 750 C C . CYS A 1 96 ? -26.073 -12.015 11.493 1.00 53.22 96 CYS A C 1
ATOM 752 O O . CYS A 1 96 ? -25.375 -12.977 11.191 1.00 53.22 96 CYS A O 1
ATOM 754 N N . GLN A 1 97 ? -26.260 -11.661 12.769 1.00 48.22 97 GLN A N 1
ATOM 755 C CA . GLN A 1 97 ? -26.369 -12.697 13.798 1.00 48.22 97 GLN A CA 1
ATOM 756 C C . GLN A 1 97 ? -27.763 -13.320 13.657 1.00 48.22 97 GLN A C 1
ATOM 758 O O . GLN A 1 97 ? -28.762 -12.669 13.961 1.00 48.22 97 GLN A O 1
ATOM 763 N N . SER A 1 98 ? -27.820 -14.542 13.138 1.00 39.94 98 SER A N 1
ATOM 764 C CA . SER A 1 98 ? -28.995 -15.420 13.161 1.00 39.94 98 SER A CA 1
ATOM 765 C C . SER A 1 98 ? -28.594 -16.749 13.766 1.00 39.94 98 SER A C 1
ATOM 767 O O . SER A 1 98 ? -27.569 -17.278 13.276 1.00 39.94 98 SER A O 1
#

Organism: Platichthys flesus (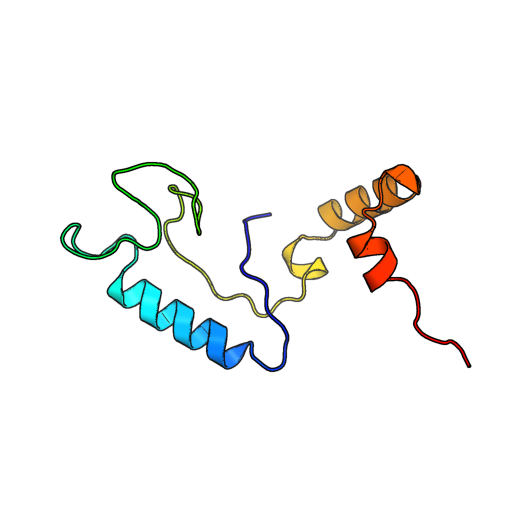NCBI:txid8260)

Foldseek 3Di:
DDDDDDDDPVCLVVVVVVQVVCCVDAAPPDDPVDHHPLDDPPDADDPHGVPDRGDDDDPDDPDVVCDDVSVVVVVVQVVDVVSQDPVNVVVPPPPDPD

pLDDT: mean 85.81, std 11.81, range [39.94, 97.69]

Secondary structure (DSSP, 8-state):
--------GGGHHHHHHHHHHHHHHHSTTS-TTS--TT--TT-S-SSS-TT----------HHHHH-HHHHHHHHHHHTSGGGS-HHHHHHHS-S---

InterPro domains:
  IPR001156 Transferrin-like domain [PF00405] (1-78)
  IPR001156 Transferrin-like domain [PS51408] (1-79)

Sequence (98 aa):
PAHAVVTRPEIRTKVVSFLKHQQTNFGSSTSADKFQMFGTEYGSNHLFKSSTKCLKETGQDYATFLGEEYMAVMSSLRTCKESTSDLEQLCTYNLCQS